Protein AF-A0A7V7B1A2-F1 (afdb_monomer)

Mean predicted aligned error: 8.23 Å

Radius of gyration: 19.43 Å; Cα contacts (8 Å, |Δi|>4): 54; chains: 1; bounding box: 36×23×61 Å

Structure (mmCIF, N/CA/C/O backbone):
data_AF-A0A7V7B1A2-F1
#
_entry.id   AF-A0A7V7B1A2-F1
#
loop_
_atom_site.group_PDB
_atom_site.id
_atom_site.type_symbol
_atom_site.label_atom_id
_atom_site.label_alt_id
_atom_site.label_comp_id
_atom_site.label_asym_id
_atom_site.label_entity_id
_atom_site.label_seq_id
_atom_site.pdbx_PDB_ins_code
_atom_site.Cartn_x
_atom_site.Cartn_y
_atom_site.Cartn_z
_atom_site.occupancy
_atom_site.B_iso_or_equiv
_atom_site.auth_seq_id
_atom_site.auth_comp_id
_atom_site.auth_asym_id
_atom_site.auth_atom_id
_atom_site.pdbx_PDB_model_num
ATOM 1 N N . MET A 1 1 ? -19.666 13.701 38.159 1.00 57.81 1 MET A N 1
ATOM 2 C CA . MET A 1 1 ? -18.466 13.944 37.315 1.00 57.81 1 MET A CA 1
ATOM 3 C C . MET A 1 1 ? -17.920 12.688 36.620 1.00 57.81 1 MET A C 1
ATOM 5 O O . MET A 1 1 ? -17.697 12.750 35.422 1.00 57.81 1 MET A O 1
ATOM 9 N N . LYS A 1 2 ? -17.733 11.537 37.299 1.00 62.62 2 LYS A N 1
ATOM 10 C CA . LYS A 1 2 ? -17.214 10.299 36.658 1.00 62.62 2 LYS A CA 1
ATOM 11 C C . LYS A 1 2 ? -18.099 9.757 35.516 1.00 62.62 2 LYS A C 1
ATOM 13 O O . LYS A 1 2 ? -17.564 9.356 34.494 1.00 62.62 2 LYS A O 1
ATOM 18 N N . LYS A 1 3 ? -19.435 9.819 35.645 1.00 65.81 3 LYS A N 1
ATOM 19 C CA . LYS A 1 3 ? -20.390 9.361 34.608 1.00 65.81 3 LYS A CA 1
ATOM 20 C C . LYS A 1 3 ? -20.214 10.068 33.252 1.00 65.81 3 LYS A C 1
ATOM 22 O O . LYS A 1 3 ? -20.322 9.423 32.221 1.00 65.81 3 LYS A O 1
ATOM 27 N N . ILE A 1 4 ? -19.868 11.359 33.261 1.00 76.31 4 ILE A N 1
ATOM 28 C CA . ILE A 1 4 ? -19.612 12.142 32.040 1.00 76.31 4 ILE A CA 1
ATOM 29 C C . ILE A 1 4 ? -18.316 11.686 31.360 1.00 76.31 4 ILE A C 1
ATOM 31 O O . ILE A 1 4 ? -18.301 11.543 30.148 1.00 76.31 4 ILE A O 1
ATOM 35 N N . LYS A 1 5 ? -17.261 11.354 32.123 1.00 81.06 5 LYS A N 1
ATOM 36 C CA . LYS A 1 5 ? -16.010 10.816 31.555 1.00 81.06 5 LYS A CA 1
ATOM 37 C C . LYS A 1 5 ? -16.224 9.481 30.831 1.00 81.06 5 LYS A C 1
ATOM 39 O O . LYS A 1 5 ? -15.681 9.293 29.749 1.00 81.06 5 LYS A O 1
ATOM 44 N N . TYR A 1 6 ? -17.037 8.584 31.396 1.00 88.19 6 TYR A N 1
ATOM 45 C CA . TYR A 1 6 ? -17.399 7.326 30.729 1.00 88.19 6 TYR A CA 1
ATOM 46 C C . TYR A 1 6 ? -18.233 7.562 29.466 1.00 88.19 6 TYR A C 1
ATOM 48 O O . TYR A 1 6 ? -18.004 6.898 28.461 1.00 88.19 6 TYR A O 1
ATOM 56 N N . LEU A 1 7 ? -19.148 8.535 29.492 1.00 90.19 7 LEU A N 1
ATOM 57 C CA . LEU A 1 7 ? -19.952 8.895 28.325 1.00 90.19 7 LEU A CA 1
ATOM 58 C C . LEU A 1 7 ? -19.091 9.478 27.193 1.00 90.19 7 LEU A C 1
ATOM 60 O O . LEU A 1 7 ? -19.263 9.095 26.041 1.00 90.19 7 LEU A O 1
ATOM 64 N N . THR A 1 8 ? -18.122 10.341 27.514 1.00 90.31 8 THR A N 1
ATOM 65 C CA . THR A 1 8 ? -17.164 10.872 26.532 1.00 90.31 8 THR A CA 1
ATOM 66 C C . THR A 1 8 ? -16.294 9.764 25.936 1.00 90.31 8 THR A C 1
ATOM 68 O O . THR A 1 8 ? -16.114 9.724 24.722 1.00 90.31 8 THR A O 1
ATOM 71 N N . LEU A 1 9 ? -15.794 8.835 26.759 1.00 92.00 9 LEU A N 1
ATOM 72 C CA . LEU A 1 9 ? -15.014 7.692 26.275 1.00 92.00 9 LEU A CA 1
ATOM 73 C C . LEU A 1 9 ? -15.843 6.792 25.344 1.00 92.00 9 LEU A C 1
ATOM 75 O O . LEU A 1 9 ? -15.358 6.393 24.287 1.00 92.00 9 LEU A O 1
ATOM 79 N N . LEU A 1 10 ? -17.099 6.515 25.707 1.00 92.62 10 LEU A N 1
ATOM 80 C CA . LEU A 1 10 ? -18.019 5.727 24.886 1.00 92.62 10 LEU A CA 1
ATOM 81 C C . LEU A 1 10 ? -18.315 6.419 23.548 1.00 92.62 10 LEU A C 1
ATOM 83 O O . LEU A 1 10 ? -18.345 5.764 22.511 1.00 92.62 10 LEU A O 1
ATOM 87 N N . PHE A 1 11 ? -18.484 7.741 23.560 1.00 94.12 11 PHE A N 1
ATOM 88 C CA . PHE A 1 11 ? -18.710 8.528 22.351 1.00 94.12 11 PHE A CA 1
ATOM 89 C C . PHE A 1 11 ? -17.503 8.501 21.402 1.00 94.12 11 PHE A C 1
ATOM 91 O O . PHE A 1 11 ? -17.666 8.316 20.198 1.00 94.12 11 PHE A O 1
ATOM 98 N N . ILE A 1 12 ? -16.284 8.614 21.939 1.00 94.75 12 ILE A N 1
ATOM 99 C CA . ILE A 1 12 ? -15.048 8.484 21.153 1.00 94.75 12 ILE A CA 1
ATOM 100 C C . ILE A 1 12 ? -14.938 7.078 20.554 1.00 94.75 12 ILE A C 1
ATOM 102 O O . ILE A 1 12 ? -14.653 6.941 19.368 1.00 94.75 12 ILE A O 1
ATOM 106 N N . LEU A 1 13 ? -15.220 6.036 21.341 1.00 94.88 13 LEU A N 1
ATOM 107 C CA . LEU A 1 13 ? -15.210 4.658 20.849 1.00 94.88 13 LEU A CA 1
ATOM 108 C C . LEU A 1 13 ? -16.220 4.462 19.709 1.00 94.88 13 LEU A C 1
ATOM 110 O O . LEU A 1 13 ? -15.898 3.847 18.694 1.00 94.88 13 LEU A O 1
ATOM 114 N N . PHE A 1 14 ? -17.418 5.026 19.850 1.00 95.62 14 PHE A N 1
ATOM 115 C CA . PHE A 1 14 ? -18.452 4.986 18.820 1.00 95.62 14 PHE A CA 1
ATOM 116 C C . PHE A 1 14 ? -18.004 5.676 17.522 1.00 95.62 14 PHE A C 1
ATOM 118 O O . PHE A 1 14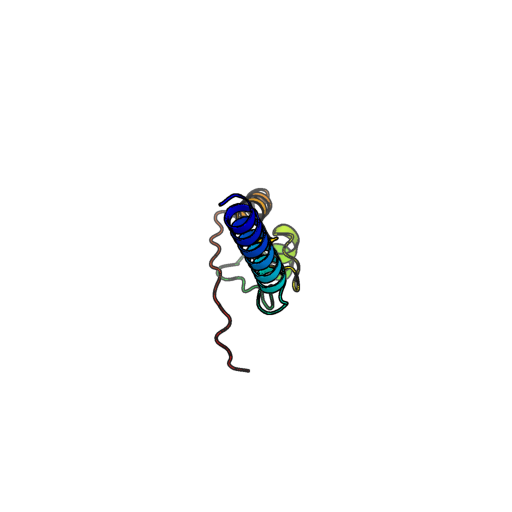 ? -18.152 5.107 16.440 1.00 95.62 14 PHE A O 1
ATOM 125 N N . LEU A 1 15 ? -17.372 6.849 17.624 1.00 95.00 15 LEU A N 1
ATOM 126 C CA . LEU A 1 15 ? -16.769 7.541 16.481 1.00 95.00 15 LEU A CA 1
ATOM 127 C C . LEU A 1 15 ? -15.677 6.703 15.806 1.00 95.00 15 LEU A C 1
ATOM 129 O O . LEU A 1 15 ? -15.640 6.633 14.578 1.00 95.00 15 LEU A O 1
ATOM 133 N N . CYS A 1 16 ? -14.819 6.032 16.578 1.00 94.38 16 CYS A N 1
ATOM 134 C CA . CYS A 1 16 ? -13.797 5.144 16.025 1.00 94.38 16 CYS A CA 1
ATOM 135 C C . CYS A 1 16 ? -14.410 3.969 15.252 1.00 94.38 16 CYS A C 1
ATOM 137 O O . CYS A 1 16 ? -13.913 3.627 14.180 1.00 94.38 16 CYS A O 1
ATOM 139 N N . ILE A 1 17 ? -15.494 3.374 15.759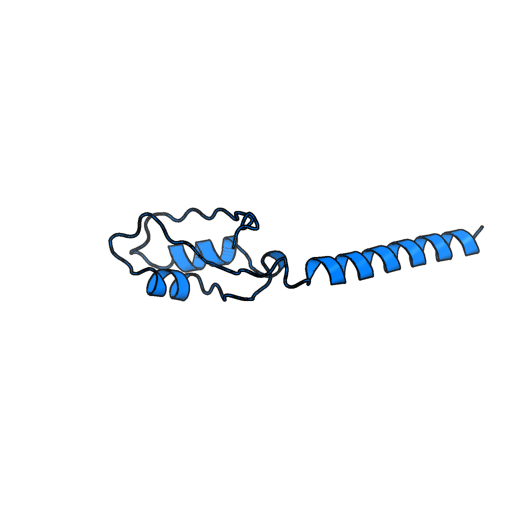 1.00 92.94 17 ILE A N 1
ATOM 140 C CA . ILE A 1 17 ? -16.195 2.269 15.087 1.00 92.94 17 ILE A CA 1
ATOM 141 C C . ILE A 1 17 ? -16.804 2.746 13.766 1.00 92.94 17 ILE A C 1
ATOM 143 O O . ILE A 1 17 ? -16.605 2.105 12.733 1.00 92.94 17 ILE A O 1
ATOM 147 N N . ILE A 1 18 ? -17.497 3.887 13.774 1.00 93.38 18 ILE A N 1
ATOM 148 C CA . ILE A 1 18 ? -18.077 4.469 12.556 1.00 93.38 18 ILE A CA 1
ATOM 149 C C . ILE A 1 18 ? -16.980 4.797 11.545 1.00 93.38 18 ILE A C 1
ATOM 151 O O . ILE A 1 18 ? -17.097 4.431 10.377 1.00 93.38 18 ILE A O 1
ATOM 155 N N . GLY A 1 19 ? -15.900 5.439 11.995 1.00 89.88 19 GLY A N 1
ATOM 156 C CA . GLY A 1 19 ? -14.747 5.738 11.154 1.00 89.88 19 GLY A CA 1
ATOM 157 C C . GLY A 1 19 ? -14.168 4.469 10.535 1.00 89.88 19 GLY A C 1
ATOM 158 O O . GLY A 1 19 ? -13.979 4.405 9.326 1.00 89.88 19 GLY A O 1
ATOM 159 N N . TYR A 1 20 ? -13.971 3.416 11.327 1.00 88.81 20 TYR A N 1
ATOM 160 C CA . TYR A 1 20 ? -13.467 2.140 10.826 1.00 88.81 20 TYR A CA 1
ATOM 161 C C . TYR A 1 20 ? -14.372 1.524 9.749 1.00 88.81 20 TYR A C 1
ATOM 163 O O . TYR A 1 20 ? -13.875 1.069 8.716 1.00 88.81 20 TYR A O 1
ATOM 171 N N . ILE A 1 21 ? -15.692 1.525 9.954 1.00 86.75 21 ILE A N 1
ATOM 172 C CA . ILE A 1 21 ? -16.655 1.022 8.962 1.00 86.75 21 ILE A CA 1
ATOM 173 C C . ILE A 1 21 ? -16.592 1.867 7.685 1.00 86.75 21 ILE A C 1
ATOM 175 O O . ILE A 1 21 ? -16.534 1.315 6.587 1.00 86.75 21 ILE A O 1
ATOM 179 N N . PHE A 1 22 ? -16.535 3.192 7.824 1.00 87.69 22 PHE A N 1
ATOM 180 C CA . PHE A 1 22 ? -16.440 4.117 6.698 1.00 87.69 22 PHE A CA 1
ATOM 181 C C . PHE A 1 22 ? -15.164 3.893 5.875 1.00 87.69 22 PHE A C 1
ATOM 183 O O . PHE A 1 22 ? -15.235 3.819 4.650 1.00 87.69 22 PHE A O 1
ATOM 190 N N . LEU A 1 23 ? -14.012 3.702 6.528 1.00 84.31 23 LEU A N 1
ATOM 191 C CA . LEU A 1 23 ? -12.748 3.420 5.841 1.00 84.31 23 LEU A CA 1
ATOM 192 C C . LEU A 1 23 ? -12.765 2.080 5.096 1.00 84.31 23 LEU A C 1
ATOM 194 O O . LEU A 1 23 ? -12.102 1.961 4.071 1.00 84.31 23 LEU A O 1
ATOM 198 N N . ASN A 1 24 ? -13.505 1.077 5.579 1.00 82.06 24 ASN A N 1
ATOM 199 C CA . ASN A 1 24 ? -13.625 -0.231 4.922 1.00 82.06 24 ASN A CA 1
ATOM 200 C C . ASN A 1 24 ? -14.693 -0.269 3.813 1.00 82.06 24 ASN A C 1
ATOM 202 O O . ASN A 1 24 ? -14.902 -1.324 3.213 1.00 82.06 24 ASN A O 1
ATOM 206 N N . ASN A 1 25 ? -15.365 0.849 3.530 1.00 85.44 25 ASN A N 1
ATOM 207 C CA . ASN A 1 25 ? -16.379 0.924 2.485 1.00 85.44 25 ASN A CA 1
ATOM 208 C C . ASN A 1 25 ? -15.761 0.616 1.098 1.00 85.44 25 ASN A C 1
ATOM 210 O O . ASN A 1 25 ? -14.683 1.142 0.800 1.00 85.44 25 ASN A O 1
ATOM 214 N N . PRO A 1 26 ? -16.421 -0.177 0.224 1.00 80.50 26 PRO A N 1
ATOM 215 C CA . PRO A 1 26 ? -15.977 -0.437 -1.150 1.00 80.50 26 PRO A CA 1
ATOM 216 C C . PRO A 1 26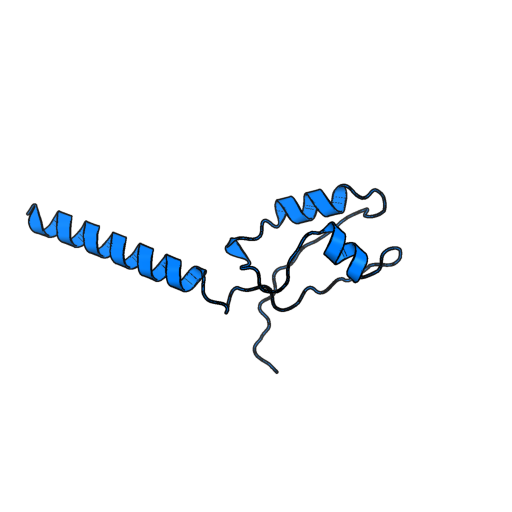 ? -15.693 0.804 -1.998 1.00 80.50 26 PRO A C 1
ATOM 218 O O . PRO A 1 26 ? -14.970 0.699 -2.983 1.00 80.50 26 PRO A O 1
ATOM 221 N N . PHE A 1 27 ? -16.202 1.975 -1.612 1.00 80.25 27 PHE A N 1
ATOM 222 C CA . PHE A 1 27 ? -15.838 3.252 -2.231 1.00 80.25 27 PHE A CA 1
ATOM 223 C C . PHE A 1 27 ? -14.317 3.504 -2.253 1.00 80.25 27 PHE A C 1
ATOM 225 O O . PHE A 1 27 ? -13.800 4.101 -3.190 1.00 80.25 27 PHE A O 1
ATOM 232 N N . PHE A 1 28 ? -13.590 3.007 -1.249 1.00 82.44 28 PHE A N 1
ATOM 233 C CA . PHE A 1 28 ? -12.133 3.129 -1.147 1.00 82.44 28 PHE A CA 1
ATOM 234 C C . PHE A 1 28 ? -11.381 1.930 -1.735 1.00 82.44 28 PHE A C 1
ATOM 236 O O . PHE A 1 28 ? -10.180 1.774 -1.503 1.00 82.44 28 PHE A O 1
ATOM 243 N N . ASN A 1 29 ? -12.059 1.047 -2.466 1.00 86.44 29 ASN A N 1
ATOM 244 C CA . ASN A 1 29 ? -11.397 -0.064 -3.131 1.00 86.44 29 ASN A CA 1
ATOM 245 C C . ASN A 1 29 ? -10.791 0.377 -4.464 1.00 86.44 29 ASN A C 1
ATOM 247 O O . ASN A 1 29 ? -11.351 1.189 -5.197 1.00 86.44 29 ASN A O 1
ATOM 251 N N . ILE A 1 30 ? -9.642 -0.206 -4.792 1.00 83.19 30 ILE A N 1
ATOM 252 C CA . ILE A 1 30 ? -8.955 0.003 -6.063 1.00 83.19 30 ILE A CA 1
ATOM 253 C C . ILE A 1 30 ? -9.836 -0.567 -7.175 1.00 83.19 30 ILE A C 1
ATOM 255 O O . ILE A 1 30 ? -9.996 -1.783 -7.275 1.00 83.19 30 ILE A O 1
ATOM 259 N N . SER A 1 31 ? -10.408 0.302 -8.004 1.00 82.44 31 SER A N 1
ATOM 260 C CA . SER A 1 31 ? -11.256 -0.091 -9.134 1.00 82.44 31 SER A CA 1
ATOM 261 C C . SER A 1 31 ? -10.452 -0.320 -10.411 1.00 82.44 31 SER A C 1
ATOM 263 O O . SER A 1 31 ? -10.734 -1.248 -11.161 1.00 82.44 31 SER A O 1
ATOM 265 N N . ASN A 1 32 ? -9.430 0.503 -10.649 1.00 80.75 32 ASN A N 1
ATOM 266 C CA . ASN A 1 32 ? -8.609 0.453 -11.850 1.00 80.75 32 ASN A CA 1
ATOM 267 C C . ASN A 1 32 ? -7.157 0.830 -11.550 1.00 80.75 32 ASN A C 1
ATOM 269 O O . ASN A 1 32 ? -6.885 1.727 -10.756 1.00 80.75 32 ASN A O 1
ATOM 273 N N . VAL A 1 33 ? -6.225 0.165 -12.234 1.00 84.00 33 VAL A N 1
ATOM 274 C CA . VAL A 1 33 ? -4.784 0.455 -12.169 1.00 84.00 33 VAL A CA 1
ATOM 275 C C . VAL A 1 33 ? -4.314 0.865 -13.554 1.00 84.00 33 VAL A C 1
ATOM 277 O O . VAL A 1 33 ? -4.335 0.043 -14.469 1.00 84.00 33 VAL A O 1
ATOM 280 N N . ILE A 1 34 ? -3.909 2.122 -13.725 1.00 81.81 34 ILE A N 1
ATOM 281 C CA . ILE A 1 34 ? -3.432 2.654 -15.006 1.00 81.81 34 ILE A CA 1
ATOM 282 C C . ILE A 1 34 ? -1.907 2.655 -14.991 1.00 81.81 34 ILE A C 1
ATOM 284 O O . ILE A 1 34 ? -1.295 3.251 -14.110 1.00 81.81 34 ILE A O 1
ATOM 288 N N . VAL A 1 35 ? -1.305 2.012 -15.988 1.00 82.75 35 VAL A N 1
ATOM 289 C CA . VAL A 1 35 ? 0.143 2.003 -16.205 1.00 82.75 35 VAL A CA 1
ATOM 290 C C . VAL A 1 35 ? 0.452 2.926 -17.383 1.00 82.75 35 VAL A C 1
ATOM 292 O O . VAL A 1 35 ? -0.236 2.862 -18.402 1.00 82.75 35 VAL A O 1
ATOM 295 N N . LYS A 1 36 ? 1.440 3.814 -17.232 1.00 81.38 36 LYS A N 1
ATOM 296 C CA . LYS A 1 36 ? 1.897 4.750 -18.273 1.00 81.38 36 LYS A CA 1
ATOM 297 C C . LYS A 1 36 ? 3.418 4.675 -18.408 1.00 81.38 36 LYS A C 1
ATOM 299 O O . LYS A 1 36 ? 4.095 4.400 -17.424 1.00 81.38 36 LYS A O 1
ATOM 304 N N . GLY A 1 37 ? 3.935 4.969 -19.604 1.00 75.50 37 GLY A N 1
ATOM 305 C CA . GLY A 1 37 ? 5.381 5.031 -19.864 1.00 75.50 37 GLY A CA 1
ATOM 306 C C . GLY A 1 37 ? 6.085 3.671 -19.843 1.00 75.50 37 GLY A C 1
ATOM 307 O O . GLY A 1 37 ? 7.265 3.596 -19.517 1.00 75.50 37 GLY A O 1
ATOM 308 N N . ASN A 1 38 ? 5.359 2.588 -20.128 1.00 77.25 38 ASN A N 1
ATOM 309 C CA . ASN A 1 38 ? 5.901 1.237 -20.180 1.00 77.25 38 ASN A CA 1
ATOM 310 C C . ASN A 1 38 ? 6.266 0.846 -21.623 1.00 77.25 38 ASN A C 1
ATOM 312 O O . ASN A 1 38 ? 5.381 0.629 -22.443 1.00 77.25 38 ASN A O 1
ATOM 316 N N . ASP A 1 39 ? 7.563 0.699 -21.905 1.00 72.94 39 ASP A N 1
ATOM 317 C CA . ASP A 1 39 ? 8.046 0.297 -23.240 1.00 72.94 39 ASP A CA 1
ATOM 318 C C . ASP A 1 39 ? 8.460 -1.183 -23.307 1.00 72.94 39 ASP A C 1
ATOM 320 O O . ASP A 1 39 ? 8.300 -1.840 -24.331 1.00 72.94 39 ASP A O 1
ATOM 324 N N . LEU A 1 40 ? 8.996 -1.725 -22.205 1.00 78.44 40 LEU A N 1
ATOM 325 C CA . LEU A 1 40 ? 9.602 -3.067 -22.158 1.00 78.44 40 LEU A CA 1
ATOM 326 C C . LEU A 1 40 ? 8.758 -4.120 -21.432 1.00 78.44 40 LEU A C 1
ATOM 328 O O . LEU A 1 40 ? 9.022 -5.314 -21.562 1.00 78.44 40 LEU A O 1
ATOM 332 N N . LEU A 1 41 ? 7.794 -3.689 -20.621 1.00 83.06 41 LEU A N 1
ATOM 333 C CA . LEU A 1 41 ? 6.930 -4.563 -19.831 1.00 83.06 41 LEU A CA 1
ATOM 334 C C . LEU A 1 41 ? 5.476 -4.281 -20.183 1.00 83.06 41 LEU A C 1
ATOM 336 O O . LEU A 1 41 ? 5.086 -3.123 -20.373 1.00 83.06 41 LEU A O 1
ATOM 340 N N . THR A 1 42 ? 4.669 -5.335 -20.254 1.00 85.00 42 THR A N 1
ATOM 341 C CA . THR A 1 42 ? 3.234 -5.169 -20.463 1.00 85.00 42 THR A CA 1
ATOM 342 C C . THR A 1 42 ? 2.572 -4.643 -19.189 1.00 85.00 42 THR A C 1
ATOM 344 O O . THR A 1 42 ? 3.118 -4.727 -18.084 1.00 85.00 42 THR A O 1
ATOM 347 N N . ARG A 1 43 ? 1.366 -4.091 -19.335 1.00 83.44 43 ARG A N 1
ATOM 348 C CA . ARG A 1 43 ? 0.557 -3.648 -18.195 1.00 83.44 43 ARG A CA 1
ATOM 349 C C . ARG A 1 43 ? 0.332 -4.783 -17.194 1.00 83.44 43 ARG A C 1
ATOM 351 O O . ARG A 1 43 ? 0.456 -4.552 -15.994 1.00 83.44 43 ARG A O 1
ATOM 358 N N . ASP A 1 44 ? 0.032 -5.981 -17.684 1.00 83.88 44 ASP A N 1
ATOM 359 C CA . ASP A 1 44 ? -0.287 -7.135 -16.843 1.00 83.88 44 ASP A CA 1
ATOM 360 C C . ASP A 1 44 ? 0.937 -7.610 -16.058 1.00 83.88 44 ASP A C 1
ATOM 362 O O . ASP A 1 44 ? 0.825 -7.899 -14.866 1.00 83.88 44 ASP A O 1
ATOM 366 N N . ASP A 1 45 ? 2.124 -7.572 -16.672 1.00 85.69 45 ASP A N 1
ATOM 367 C CA . ASP A 1 45 ? 3.383 -7.856 -15.978 1.00 85.69 45 ASP A CA 1
ATOM 368 C C . ASP A 1 45 ? 3.614 -6.863 -14.834 1.00 85.69 45 ASP A C 1
ATOM 370 O O . ASP A 1 45 ? 3.918 -7.258 -13.709 1.00 85.69 45 ASP A O 1
ATOM 374 N N . ILE A 1 46 ? 3.427 -5.565 -15.090 1.00 85.75 46 ILE A N 1
ATOM 375 C CA . ILE A 1 46 ? 3.625 -4.510 -14.085 1.00 85.75 46 ILE A CA 1
ATOM 376 C C . ILE A 1 46 ? 2.619 -4.655 -12.940 1.00 85.75 46 ILE A C 1
ATOM 378 O O . ILE A 1 46 ? 3.004 -4.548 -11.774 1.00 85.75 46 ILE A O 1
ATOM 382 N N . ILE A 1 47 ? 1.354 -4.959 -13.240 1.00 86.06 47 ILE A N 1
ATOM 383 C CA . ILE A 1 47 ? 0.336 -5.228 -12.217 1.00 86.06 47 ILE A CA 1
ATOM 384 C C . ILE A 1 47 ? 0.723 -6.471 -11.405 1.00 86.06 47 ILE A C 1
ATOM 386 O O . ILE A 1 47 ? 0.705 -6.423 -10.172 1.00 86.06 47 ILE A O 1
ATOM 390 N N . SER A 1 48 ? 1.165 -7.543 -12.061 1.00 85.62 48 SER A N 1
ATOM 391 C CA . SER A 1 48 ? 1.620 -8.762 -11.390 1.00 85.62 48 SER A CA 1
ATOM 392 C C . SER A 1 48 ? 2.819 -8.503 -10.471 1.00 85.62 48 SER A C 1
ATOM 394 O O . SER A 1 48 ? 2.821 -8.941 -9.320 1.00 85.62 48 SER A O 1
ATOM 396 N N . TYR A 1 49 ? 3.821 -7.746 -10.927 1.00 84.62 49 TYR A N 1
ATOM 397 C CA . TYR A 1 49 ? 4.993 -7.397 -10.116 1.00 84.62 49 TYR A CA 1
ATOM 398 C C . TYR A 1 49 ? 4.656 -6.444 -8.971 1.00 84.62 49 TYR A C 1
ATOM 400 O O . TYR A 1 49 ? 5.221 -6.565 -7.887 1.00 84.62 49 TYR A O 1
ATOM 408 N N . SER A 1 50 ? 3.718 -5.520 -9.182 1.00 83.81 50 SER A N 1
ATOM 409 C CA . SER A 1 50 ? 3.245 -4.605 -8.139 1.00 83.81 50 SER A CA 1
ATOM 410 C C . SER A 1 50 ? 2.534 -5.339 -6.994 1.00 83.81 50 SER A C 1
ATOM 412 O O . SER A 1 50 ? 2.477 -4.823 -5.876 1.00 83.81 50 SER A O 1
ATOM 414 N N . ASN A 1 51 ? 2.019 -6.548 -7.261 1.00 85.00 51 ASN A N 1
ATOM 415 C CA . ASN A 1 51 ? 1.167 -7.334 -6.367 1.00 85.00 51 ASN A CA 1
ATOM 416 C C . ASN A 1 51 ? -0.083 -6.557 -5.900 1.00 85.00 51 ASN A C 1
ATOM 418 O O . ASN A 1 51 ? -0.624 -6.798 -4.817 1.00 85.00 51 ASN A O 1
ATOM 422 N N . VAL A 1 52 ? -0.538 -5.598 -6.713 1.00 85.00 52 VAL A N 1
ATOM 423 C CA . VAL A 1 52 ? -1.764 -4.837 -6.473 1.00 85.00 52 VAL A CA 1
ATOM 424 C C . VAL A 1 52 ? -2.953 -5.678 -6.903 1.00 85.00 52 VAL A C 1
ATOM 426 O O . VAL A 1 52 ? -3.040 -6.112 -8.049 1.00 85.00 52 VAL A O 1
ATOM 429 N N . LYS A 1 53 ? -3.901 -5.879 -5.987 1.00 83.12 53 LYS A N 1
ATOM 430 C CA . LYS A 1 53 ? -5.166 -6.546 -6.290 1.00 83.12 53 LYS A CA 1
ATOM 431 C C . LYS A 1 53 ? -6.268 -5.510 -6.507 1.00 83.12 53 LYS A C 1
ATOM 433 O O . LYS A 1 53 ? -6.442 -4.575 -5.723 1.00 83.12 53 LYS A O 1
ATOM 438 N N . ILE A 1 54 ? -7.024 -5.684 -7.584 1.00 84.62 54 ILE A N 1
ATOM 439 C CA . ILE A 1 54 ? -8.252 -4.921 -7.823 1.00 84.62 54 ILE A CA 1
ATOM 440 C C . ILE A 1 54 ? -9.288 -5.362 -6.779 1.00 84.62 54 ILE A C 1
ATOM 442 O O . ILE A 1 54 ? -9.356 -6.537 -6.419 1.00 84.62 54 ILE A O 1
ATOM 446 N N . GLY A 1 55 ? -10.058 -4.415 -6.249 1.00 81.50 55 GLY A N 1
ATOM 447 C CA . GLY A 1 55 ? -11.044 -4.662 -5.196 1.00 81.50 55 GLY A CA 1
ATOM 448 C C . GLY A 1 55 ? -10.483 -4.630 -3.771 1.00 81.50 55 GLY A C 1
ATOM 449 O O . GLY A 1 55 ? -11.262 -4.692 -2.823 1.00 81.50 55 GLY A O 1
ATOM 450 N N . THR A 1 56 ? -9.167 -4.486 -3.582 1.00 84.81 56 THR A N 1
ATOM 451 C CA . THR A 1 56 ? -8.595 -4.219 -2.250 1.00 84.81 56 THR A CA 1
ATOM 452 C C . THR A 1 56 ? -8.691 -2.746 -1.887 1.00 84.81 56 THR A C 1
ATOM 454 O O . THR A 1 56 ? -8.586 -1.870 -2.739 1.00 84.81 56 THR A O 1
ATOM 457 N N . ASN A 1 57 ? -8.859 -2.475 -0.597 1.00 85.06 57 ASN A N 1
ATOM 458 C CA . ASN A 1 57 ? -8.943 -1.124 -0.066 1.00 85.06 57 ASN A CA 1
ATOM 459 C C . ASN A 1 57 ? -7.592 -0.392 -0.168 1.00 85.06 57 ASN A C 1
ATOM 461 O O . ASN A 1 57 ? -6.554 -0.958 0.197 1.00 85.06 57 ASN A O 1
ATOM 465 N N . ILE A 1 58 ? -7.600 0.867 -0.611 1.00 84.44 58 ILE A N 1
ATOM 466 C CA . ILE A 1 58 ? -6.385 1.686 -0.747 1.00 84.44 58 ILE A CA 1
ATOM 467 C C . ILE A 1 58 ? -5.671 1.900 0.593 1.00 84.44 58 ILE A C 1
ATOM 469 O O . ILE A 1 58 ? -4.448 1.907 0.623 1.00 84.44 58 ILE A O 1
ATOM 473 N N . PHE A 1 59 ? -6.396 1.978 1.714 1.00 81.06 59 PHE A N 1
ATOM 474 C CA . PHE A 1 59 ? -5.802 2.145 3.046 1.00 81.06 59 PHE A CA 1
ATOM 475 C C . PHE A 1 59 ? -5.141 0.863 3.563 1.00 81.06 59 PHE A C 1
ATOM 477 O O . PHE A 1 59 ? -4.268 0.921 4.425 1.00 81.06 59 PHE A O 1
ATOM 484 N N . LYS A 1 60 ? -5.546 -0.302 3.042 1.00 80.94 60 LYS A N 1
ATOM 485 C CA . LYS A 1 60 ? -4.892 -1.593 3.326 1.00 80.94 60 LYS A CA 1
ATOM 486 C C . LYS A 1 60 ? -3.716 -1.867 2.391 1.00 80.94 60 LYS A C 1
ATOM 488 O O . LYS A 1 60 ? -2.969 -2.817 2.610 1.00 80.94 60 LYS A O 1
ATOM 493 N N . THR A 1 61 ? -3.572 -1.065 1.343 1.00 81.94 61 THR A N 1
ATOM 494 C CA . THR A 1 61 ? -2.567 -1.242 0.304 1.00 81.94 61 THR A CA 1
ATOM 495 C C . THR A 1 61 ? -1.390 -0.314 0.583 1.00 81.94 61 THR A C 1
ATOM 497 O O . THR A 1 61 ? -1.557 0.894 0.705 1.00 81.94 61 THR A O 1
ATOM 500 N N . ASN A 1 62 ? -0.180 -0.864 0.691 1.00 81.81 62 ASN A N 1
ATOM 501 C CA . ASN A 1 62 ? 1.008 -0.069 0.988 1.00 81.81 62 ASN A CA 1
ATOM 502 C C . ASN A 1 62 ? 1.751 0.319 -0.298 1.00 81.81 62 ASN A C 1
ATOM 504 O O . ASN A 1 62 ? 2.468 -0.495 -0.885 1.00 81.81 62 ASN A O 1
ATOM 508 N N . SER A 1 63 ? 1.642 1.588 -0.695 1.00 80.50 63 SER A N 1
ATOM 509 C CA . SER A 1 63 ? 2.355 2.157 -1.848 1.00 80.50 63 SER A CA 1
ATOM 510 C C . SER A 1 63 ? 3.870 1.948 -1.783 1.00 80.50 63 SER A C 1
ATOM 512 O O . SER A 1 63 ? 4.509 1.724 -2.810 1.00 80.50 63 SER A O 1
ATOM 514 N N . LYS A 1 64 ? 4.458 1.951 -0.579 1.00 84.25 64 LYS A N 1
ATOM 515 C CA . LYS A 1 64 ? 5.896 1.724 -0.389 1.00 84.25 64 LYS A CA 1
ATOM 516 C C . LYS A 1 64 ? 6.295 0.286 -0.706 1.00 84.25 64 LYS A C 1
ATOM 518 O O . LYS A 1 64 ? 7.369 0.061 -1.261 1.00 84.25 64 LYS A O 1
ATOM 523 N N . ASP A 1 65 ? 5.447 -0.678 -0.361 1.00 86.38 65 ASP A N 1
ATOM 524 C CA . ASP A 1 65 ? 5.708 -2.089 -0.653 1.00 86.38 65 ASP A CA 1
ATOM 525 C C . ASP A 1 65 ? 5.528 -2.371 -2.143 1.00 86.38 65 ASP A C 1
ATOM 527 O O . ASP A 1 65 ? 6.346 -3.071 -2.733 1.00 86.38 65 ASP A O 1
ATOM 531 N N . ILE A 1 66 ? 4.536 -1.741 -2.775 1.00 86.62 66 ILE A N 1
ATOM 532 C CA . ILE A 1 66 ? 4.352 -1.795 -4.228 1.00 86.62 66 ILE A CA 1
ATOM 533 C C . ILE A 1 66 ? 5.580 -1.243 -4.953 1.00 86.62 66 ILE A C 1
ATOM 535 O O . ILE A 1 66 ? 6.136 -1.922 -5.814 1.00 86.62 66 ILE A O 1
ATOM 539 N N . TYR A 1 67 ? 6.050 -0.054 -4.566 1.00 86.06 67 TYR A N 1
ATOM 540 C CA . TYR A 1 67 ? 7.255 0.544 -5.140 1.00 86.06 67 TYR A CA 1
ATOM 541 C C . TYR A 1 67 ? 8.471 -0.378 -4.991 1.00 86.06 67 TYR A C 1
ATOM 543 O O . TYR A 1 67 ? 9.187 -0.629 -5.958 1.00 86.06 67 TYR A O 1
ATOM 551 N N . LYS A 1 68 ? 8.678 -0.953 -3.798 1.00 87.69 68 LYS A N 1
ATOM 552 C CA . LYS A 1 68 ? 9.763 -1.916 -3.552 1.00 87.69 68 LYS A CA 1
ATOM 553 C C . LYS A 1 68 ? 9.652 -3.170 -4.417 1.00 87.69 68 LYS A C 1
ATOM 555 O O . LYS A 1 68 ? 10.675 -3.675 -4.874 1.00 87.69 68 LYS A O 1
ATOM 560 N N . ASN A 1 69 ? 8.445 -3.696 -4.612 1.00 87.38 69 ASN A N 1
ATOM 561 C CA . ASN A 1 69 ? 8.228 -4.883 -5.436 1.00 87.38 69 ASN A CA 1
ATOM 562 C C . ASN A 1 69 ? 8.511 -4.591 -6.915 1.00 87.38 69 ASN A C 1
ATOM 564 O O . ASN A 1 69 ? 9.161 -5.401 -7.573 1.00 87.38 69 ASN A O 1
ATOM 568 N N . LEU A 1 70 ? 8.118 -3.412 -7.405 1.00 87.31 70 LEU A N 1
ATOM 569 C CA . LEU A 1 70 ? 8.424 -2.956 -8.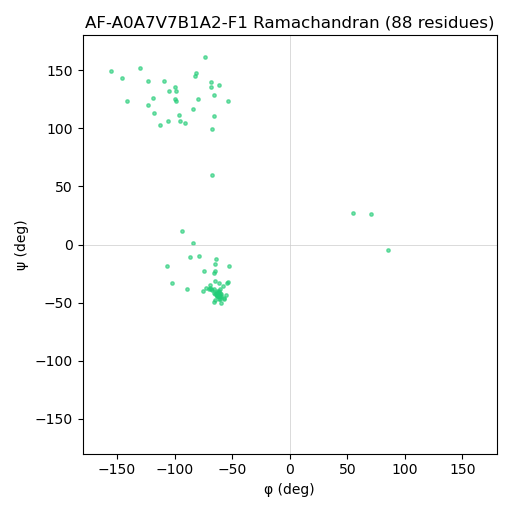762 1.00 87.31 70 LEU A CA 1
ATOM 570 C C . LEU A 1 70 ? 9.931 -2.737 -8.963 1.00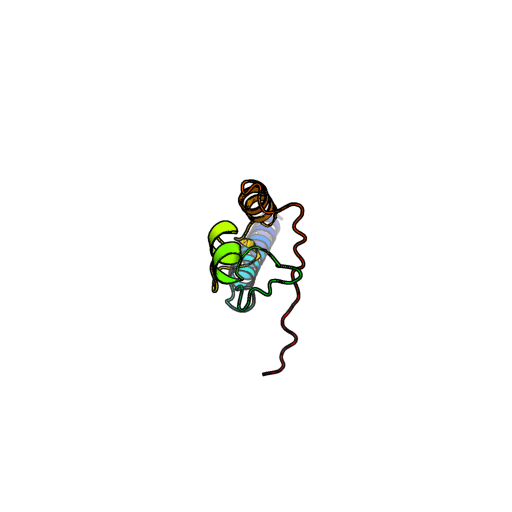 87.31 70 LEU A C 1
ATOM 572 O O . LEU A 1 70 ? 10.514 -3.298 -9.885 1.00 87.31 70 LEU A O 1
ATOM 576 N N . MET A 1 71 ? 10.589 -2.011 -8.057 1.00 87.62 71 MET A N 1
ATOM 577 C CA . MET A 1 71 ? 12.034 -1.739 -8.118 1.00 87.62 71 MET A CA 1
ATOM 578 C C . MET A 1 71 ? 12.916 -2.985 -7.972 1.00 87.62 71 MET A C 1
ATOM 580 O O . MET A 1 71 ? 14.096 -2.948 -8.313 1.00 87.62 71 MET A O 1
ATOM 584 N N . ARG A 1 72 ? 12.374 -4.106 -7.476 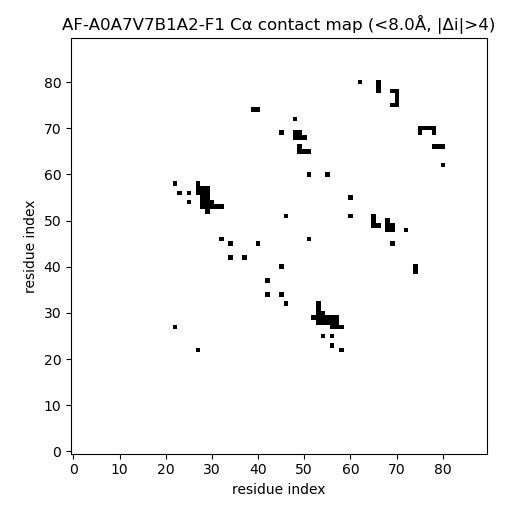1.00 87.19 72 ARG A N 1
ATOM 585 C CA . ARG A 1 72 ? 13.094 -5.388 -7.461 1.00 87.19 72 ARG A CA 1
ATOM 586 C C . ARG A 1 72 ? 13.356 -5.907 -8.876 1.00 87.19 72 ARG A C 1
ATOM 588 O O . ARG A 1 72 ? 14.277 -6.697 -9.071 1.00 87.19 72 ARG A O 1
ATOM 595 N N . ASN A 1 73 ? 12.550 -5.496 -9.853 1.00 84.12 73 ASN A N 1
ATOM 596 C CA . ASN A 1 73 ? 12.758 -5.870 -11.238 1.00 84.12 73 ASN A CA 1
ATOM 597 C C . ASN A 1 73 ? 13.785 -4.921 -11.886 1.00 84.12 73 ASN A C 1
ATOM 599 O O . ASN A 1 73 ? 13.485 -3.740 -12.051 1.00 84.12 73 ASN A O 1
ATOM 603 N N . PRO A 1 74 ? 14.957 -5.412 -12.333 1.00 82.69 74 PRO A N 1
ATOM 604 C CA . PRO A 1 74 ? 15.988 -4.570 -12.948 1.00 82.69 74 PRO A CA 1
ATOM 605 C C . PRO A 1 74 ? 15.545 -3.925 -14.272 1.00 82.69 74 PRO A C 1
ATOM 607 O O . PRO A 1 74 ? 16.212 -3.021 -14.767 1.00 82.69 74 PRO A O 1
ATOM 610 N N . ARG A 1 75 ? 14.426 -4.374 -14.859 1.00 84.00 75 ARG A N 1
ATOM 611 C CA . ARG A 1 75 ? 13.821 -3.770 -16.056 1.00 84.00 75 ARG A CA 1
ATOM 612 C C . ARG A 1 75 ? 13.025 -2.497 -15.753 1.00 84.00 75 ARG A C 1
ATOM 614 O O . ARG A 1 75 ? 12.622 -1.809 -16.686 1.00 84.00 75 ARG A O 1
ATOM 621 N N . ILE A 1 76 ? 12.785 -2.186 -14.478 1.00 82.69 76 ILE A N 1
ATOM 622 C CA . ILE A 1 76 ? 12.057 -0.996 -14.034 1.00 82.69 76 ILE A CA 1
ATOM 623 C C . ILE A 1 76 ? 13.074 -0.006 -13.467 1.00 82.69 76 ILE A C 1
ATOM 625 O O . ILE A 1 76 ? 13.614 -0.201 -12.382 1.00 82.69 76 ILE A O 1
ATOM 629 N N . LYS A 1 77 ? 13.346 1.060 -14.225 1.00 81.75 77 LYS A N 1
ATOM 630 C CA . LYS A 1 77 ? 14.311 2.099 -13.841 1.00 81.75 77 LYS A CA 1
ATOM 631 C C . LYS A 1 77 ? 13.762 3.028 -12.757 1.00 81.75 77 LYS A C 1
ATOM 633 O O . LYS A 1 77 ? 14.495 3.412 -11.855 1.00 81.75 77 LYS A O 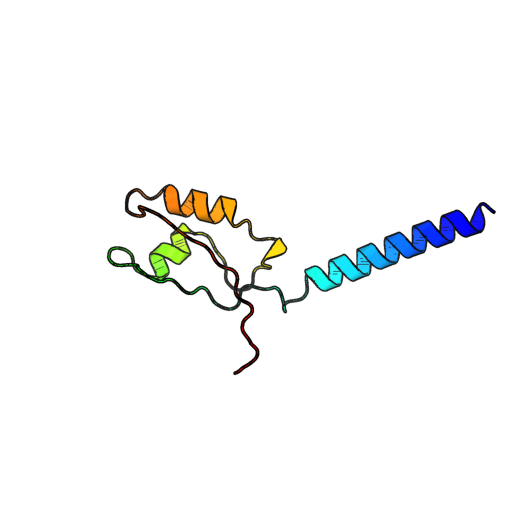1
ATOM 638 N N . GLU A 1 78 ? 12.487 3.383 -12.860 1.00 80.31 78 GLU A N 1
ATOM 639 C CA . GLU A 1 78 ? 11.800 4.302 -11.958 1.00 80.31 78 GLU A CA 1
ATOM 640 C C . GLU A 1 78 ? 10.297 4.001 -11.988 1.00 80.31 78 GLU A C 1
ATOM 642 O O . GLU A 1 78 ? 9.776 3.529 -13.001 1.00 80.31 78 GLU A O 1
ATOM 647 N N . ALA A 1 79 ? 9.608 4.232 -10.872 1.00 81.19 79 ALA A N 1
ATOM 648 C CA . ALA A 1 79 ? 8.167 4.049 -10.764 1.00 81.19 79 ALA A CA 1
ATOM 649 C C . ALA A 1 79 ? 7.571 5.172 -9.912 1.00 81.19 79 ALA A C 1
ATOM 651 O O . ALA A 1 79 ? 7.956 5.338 -8.758 1.00 81.19 79 ALA A O 1
ATOM 652 N N . ASP A 1 80 ? 6.606 5.903 -10.463 1.00 82.62 80 ASP A N 1
ATOM 653 C CA . ASP A 1 80 ? 5.816 6.886 -9.722 1.00 82.62 80 ASP A CA 1
ATOM 654 C C . ASP A 1 80 ? 4.384 6.366 -9.548 1.00 82.62 80 ASP A C 1
ATOM 656 O O . ASP A 1 80 ? 3.814 5.737 -10.447 1.00 82.62 80 ASP A O 1
AT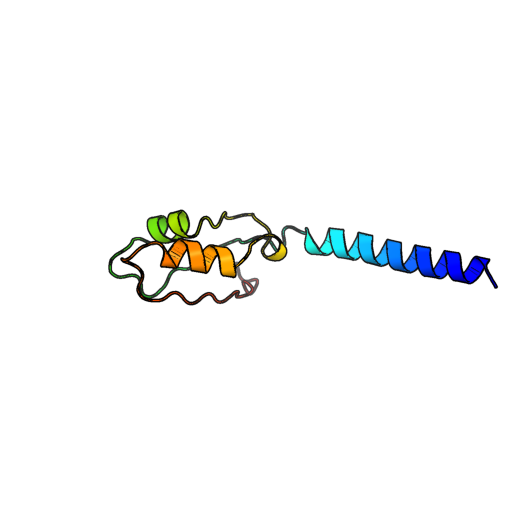OM 660 N N . MET A 1 81 ? 3.807 6.596 -8.372 1.00 80.06 81 MET A N 1
ATOM 661 C CA . MET A 1 81 ? 2.455 6.181 -8.030 1.00 80.06 81 MET A CA 1
ATOM 662 C C . MET A 1 81 ? 1.639 7.394 -7.611 1.00 80.06 81 MET A C 1
ATOM 664 O O . MET A 1 81 ? 1.897 8.007 -6.578 1.00 80.06 81 MET A O 1
ATOM 668 N N . ASN A 1 82 ? 0.564 7.645 -8.354 1.00 81.62 82 ASN A N 1
ATOM 669 C CA . ASN A 1 82 ? -0.423 8.649 -8.000 1.00 81.62 82 ASN A CA 1
ATOM 670 C C . ASN A 1 82 ? -1.799 7.999 -7.791 1.00 81.62 82 ASN A C 1
ATOM 672 O O . ASN A 1 82 ? -2.293 7.273 -8.660 1.00 81.62 82 ASN A O 1
ATOM 676 N N . ILE A 1 83 ? -2.404 8.251 -6.628 1.00 79.12 83 ILE A N 1
ATOM 677 C CA . ILE A 1 83 ? -3.757 7.801 -6.294 1.00 79.12 83 ILE A CA 1
ATOM 678 C C . ILE A 1 83 ? -4.722 8.901 -6.726 1.00 79.12 83 ILE A C 1
ATOM 680 O O . ILE A 1 83 ? -4.858 9.923 -6.059 1.00 79.12 83 ILE A O 1
ATOM 684 N N . ASN A 1 84 ? -5.418 8.663 -7.834 1.00 80.81 84 ASN A N 1
ATOM 685 C CA . ASN A 1 84 ? -6.472 9.550 -8.306 1.00 80.81 84 ASN A CA 1
ATOM 686 C C . ASN A 1 84 ? -7.835 8.987 -7.899 1.00 80.81 84 ASN A C 1
ATOM 688 O O . ASN A 1 84 ? -8.092 7.793 -8.073 1.00 80.81 84 ASN A O 1
ATOM 692 N N . SER A 1 85 ? -8.719 9.847 -7.391 1.00 72.69 85 SER A N 1
ATOM 693 C CA . SER A 1 85 ? -10.134 9.496 -7.279 1.00 72.69 85 SER A CA 1
ATOM 694 C C . SER A 1 85 ? -10.685 9.335 -8.690 1.00 72.69 85 SER A C 1
ATOM 696 O O . SER A 1 85 ? -10.495 10.219 -9.526 1.00 72.69 85 SER A O 1
ATOM 698 N N . VAL A 1 86 ? -11.354 8.214 -8.966 1.00 68.88 86 VAL A N 1
ATOM 699 C CA . VAL A 1 86 ? -12.144 8.088 -10.192 1.00 68.88 86 VAL A CA 1
ATOM 700 C C . VAL A 1 86 ? -13.300 9.063 -10.035 1.00 68.88 86 VAL A C 1
ATOM 702 O O . VAL A 1 86 ? -14.242 8.806 -9.287 1.00 68.88 86 VAL A O 1
ATOM 705 N N . ASP A 1 87 ? -13.157 10.230 -10.656 1.00 59.59 87 ASP A N 1
ATOM 706 C CA . ASP A 1 87 ? -14.217 11.224 -10.750 1.00 59.59 87 ASP A CA 1
ATOM 707 C C . ASP A 1 87 ? -15.428 10.505 -11.346 1.00 59.59 87 ASP A C 1
ATOM 709 O O . ASP A 1 87 ? -15.289 9.827 -12.363 1.00 59.59 87 ASP A O 1
ATOM 713 N N . GLY A 1 88 ? -16.563 10.532 -10.648 1.00 50.22 88 GLY A N 1
ATOM 714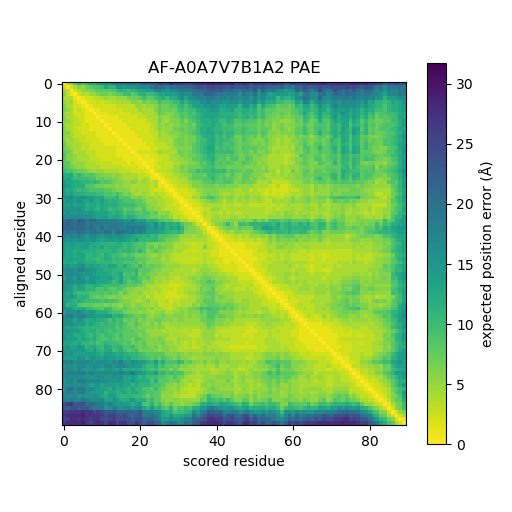 C CA . GLY A 1 88 ? -17.710 9.645 -10.862 1.00 50.22 88 GLY A CA 1
ATOM 715 C C . GLY A 1 88 ? -18.448 9.845 -12.188 1.00 50.22 88 GLY A C 1
ATOM 716 O O . GLY A 1 88 ? -19.643 10.129 -12.190 1.00 50.22 88 GLY A O 1
ATOM 717 N N . LYS A 1 89 ? -17.767 9.672 -13.317 1.00 40.78 89 LYS A N 1
ATOM 718 C CA . LYS A 1 89 ? -18.360 9.503 -14.635 1.00 40.78 89 LYS A CA 1
ATOM 719 C C . LYS A 1 89 ? -18.070 8.089 -15.115 1.00 40.78 89 LYS A C 1
ATOM 721 O O . LYS A 1 89 ? -16.951 7.752 -15.489 1.00 40.78 89 LYS A O 1
ATOM 726 N N . THR A 1 90 ? -19.132 7.295 -15.004 1.00 41.16 90 THR A N 1
ATOM 727 C CA . THR A 1 90 ? -19.508 6.221 -15.932 1.00 41.16 90 THR A CA 1
ATOM 728 C C . THR A 1 90 ? -18.980 6.435 -17.339 1.00 41.16 90 THR A C 1
ATOM 730 O O . THR A 1 90 ? -19.165 7.571 -17.841 1.00 41.16 90 THR A O 1
#

Solvent-accessible surface area (backbone atoms only — not comparable to full-atom values): 5790 Å² total; per-residue (Å²): 116,70,69,58,55,55,50,53,52,51,51,52,52,50,50,51,52,52,50,52,54,60,66,69,36,73,89,45,26,36,82,79,87,87,79,78,92,65,86,91,56,55,67,65,56,52,42,60,48,32,67,67,59,76,68,41,42,52,90,80,50,57,68,68,58,27,51,52,43,39,58,69,38,88,91,43,89,78,85,87,87,82,92,73,79,80,70,94,68,130

Sequence (90 aa):
MKKIKYLTLLFILFLCIIGYIFLNNPFFNISNVIVKGNDLLTRDDIISYSNVKIGTNIFKTNSKDIYKNLMRNPRIKEADMNINSVDGKT

Nearest PDB structures (foldseek):
  6izt-assembly2_B  TM=7.724E-01  e=4.149E+00  Haemophilus influenzae
  1mx0-assembly3_E  TM=3.923E-01  e=3.872E+00  Saccharolobus shibatae
  1mx0-assembly3_F  TM=4.348E-01  e=7.214E+00  Saccharolobus shibatae

Secondary structure (DSSP, 8-state):
-HHHHHHHHHHHHHHHHHHHHHHTSGGGB-------S-SSS-HHHHHHHHTPPTTSBGGGS-HHHHHHHHHTSTT-S----------S--

pLDDT: mean 82.09, std 9.87, range [40.78, 95.62]

Foldseek 3Di:
DVVVVVVVVVVVVVVVVVVVVVQQDLLQFAADDDDPPDDPDDPVRLCVQLVDDGSDGPVVRDPVSSQVSNVVDPSDPHDDDDDDRPPPDD